Protein AF-A0A4R5J9M6-F1 (afdb_monomer)

Mean predicted aligned error: 8.35 Å

Foldseek 3Di:
DDDDPDPPPPPDLVVLVVVLVVLVVLLVVLVVVVVPDVVSVVVSVVSVVVSVVSVVVSVVVVVVD

Sequence (65 aa):
MSISPTKVEANDPTLLETISAGMQGVLALLETASERSEDCYAAHRLLAMLKTRLDEALQATCEAC

Nearest PDB structures (foldseek):
  5ofb-assembly1_B  TM=7.869E-01  e=5.936E+00  Homo sapiens
  6v1v-assembly1_B  TM=7.151E-01  e=5.540E+00  Bacillus thuringiensis
  7paj-assembly1_N  TM=5.743E-01  e=7.821E+00  Mycoplasmoides pneumoniae M129

pLDDT: mean 82.99, std 18.25, range [37.34, 97.75]

Solvent-accessible surface area (backbone atoms only — not comparable to full-atom values): 3865 Å² total; per-residue (Å²): 133,86,81,71,80,76,84,72,75,88,81,50,77,65,52,59,53,50,50,52,55,50,50,53,54,53,40,59,55,24,56,72,44,23,85,79,30,72,68,33,37,52,50,31,55,54,51,51,53,53,47,52,55,49,53,53,52,51,50,53,58,59,75,72,110

Structure (mmCIF, N/CA/C/O backbone):
data_AF-A0A4R5J9M6-F1
#
_entry.id   AF-A0A4R5J9M6-F1
#
loop_
_atom_site.group_PDB
_atom_site.id
_atom_site.type_symbol
_atom_site.label_atom_id
_atom_site.label_alt_id
_atom_site.label_comp_id
_atom_site.label_asym_id
_atom_site.label_entity_id
_atom_site.label_seq_id
_atom_site.pdbx_PDB_ins_code
_atom_site.Cart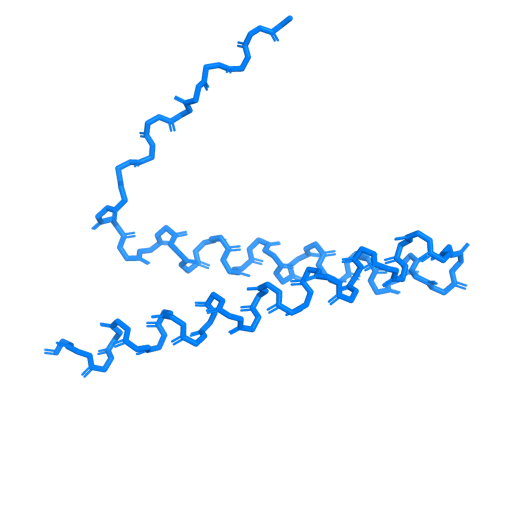n_x
_atom_site.Cartn_y
_atom_site.Cartn_z
_atom_site.occupancy
_atom_site.B_iso_or_equiv
_atom_site.auth_seq_id
_atom_site.auth_comp_id
_atom_site.auth_asym_id
_atom_site.auth_atom_id
_atom_site.pdbx_PDB_model_num
ATOM 1 N N . MET A 1 1 ? -24.963 1.662 -12.895 1.00 37.34 1 MET A N 1
ATOM 2 C CA . MET A 1 1 ? -23.870 2.584 -13.262 1.00 37.34 1 MET A CA 1
ATOM 3 C C . MET A 1 1 ? -22.786 1.740 -13.905 1.00 37.34 1 MET A C 1
ATOM 5 O O . MET A 1 1 ? -22.231 0.891 -13.222 1.00 37.34 1 MET A O 1
ATOM 9 N N . SER A 1 2 ? -22.579 1.868 -15.215 1.00 40.50 2 SER A N 1
ATOM 10 C CA . SER A 1 2 ? -21.555 1.099 -15.929 1.00 40.50 2 SER A CA 1
ATOM 11 C C . SER A 1 2 ? -20.224 1.820 -15.785 1.00 40.50 2 SER A C 1
ATOM 13 O O . SER A 1 2 ? -20.053 2.907 -16.330 1.00 40.50 2 SER A O 1
ATOM 15 N N . ILE A 1 3 ? -19.308 1.244 -15.011 1.00 50.94 3 ILE A N 1
ATOM 16 C CA . ILE A 1 3 ? -17.924 1.707 -14.964 1.00 50.94 3 ILE A CA 1
ATOM 17 C C . ILE A 1 3 ? -17.267 1.150 -16.224 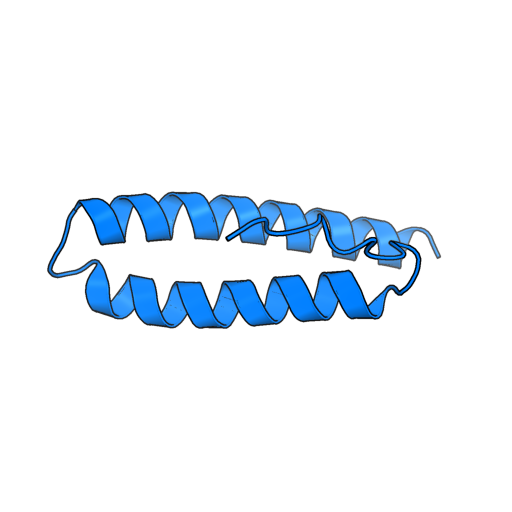1.00 50.94 3 ILE A C 1
ATOM 19 O O . ILE A 1 3 ? -16.955 -0.037 -16.298 1.00 50.94 3 ILE A O 1
ATOM 23 N N . SER A 1 4 ? -17.141 1.982 -17.254 1.00 43.81 4 SER A N 1
ATOM 24 C CA . SER A 1 4 ? -16.318 1.644 -18.412 1.00 43.81 4 SER A CA 1
ATOM 25 C C . SER A 1 4 ? -14.873 1.485 -17.934 1.00 43.81 4 SER A C 1
ATOM 27 O O . SER A 1 4 ? -14.412 2.342 -17.176 1.00 43.81 4 SER A O 1
ATOM 29 N N . PRO A 1 5 ? -14.146 0.428 -18.336 1.00 50.69 5 PRO A N 1
ATOM 30 C CA 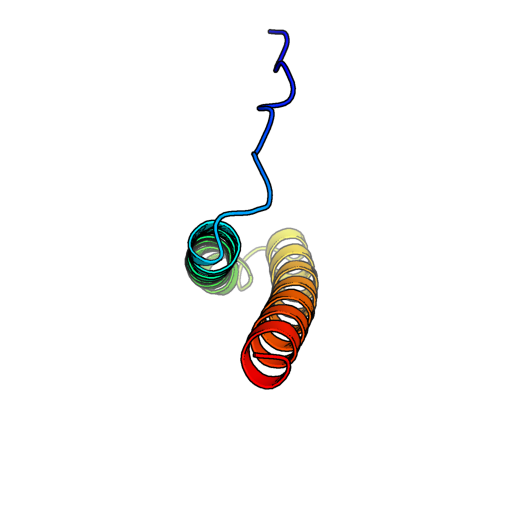. PRO A 1 5 ? -12.745 0.297 -17.979 1.00 50.69 5 PRO A CA 1
ATOM 31 C C . PRO A 1 5 ? -12.005 1.478 -18.600 1.00 50.69 5 PRO A C 1
ATOM 33 O O . PRO A 1 5 ? -11.982 1.638 -19.823 1.00 50.69 5 PRO A O 1
ATOM 36 N N . THR A 1 6 ? -11.454 2.346 -17.756 1.00 54.22 6 THR A N 1
ATOM 37 C CA . THR A 1 6 ? -10.573 3.420 -18.197 1.00 54.22 6 THR A CA 1
ATOM 38 C C . THR A 1 6 ? -9.446 2.754 -18.973 1.00 54.22 6 THR A C 1
ATOM 40 O O . THR A 1 6 ? -8.750 1.890 -18.440 1.00 54.22 6 THR A O 1
ATOM 43 N N . LYS A 1 7 ? -9.307 3.086 -20.258 1.00 49.38 7 LYS A N 1
ATOM 44 C CA . LYS A 1 7 ? -8.183 2.636 -21.074 1.00 49.38 7 LYS A CA 1
ATOM 45 C C . LYS A 1 7 ? -6.952 3.364 -20.547 1.00 49.38 7 LYS A C 1
ATOM 47 O O . LYS A 1 7 ? -6.645 4.469 -20.973 1.00 49.38 7 LYS A O 1
ATOM 52 N N . VAL A 1 8 ? -6.334 2.781 -19.532 1.00 55.31 8 VAL A N 1
ATOM 53 C CA . VAL A 1 8 ? -5.097 3.273 -18.951 1.00 55.31 8 VAL A CA 1
ATOM 54 C C . VAL A 1 8 ? -4.002 2.945 -19.962 1.00 55.31 8 VAL A C 1
ATOM 56 O O . VAL A 1 8 ? -3.665 1.778 -20.157 1.00 55.31 8 VAL A O 1
ATOM 59 N N . GLU A 1 9 ? -3.522 3.952 -20.693 1.00 52.28 9 GLU A N 1
ATOM 60 C CA . GLU A 1 9 ? -2.356 3.802 -21.563 1.00 52.28 9 GLU A CA 1
ATOM 61 C C . GLU A 1 9 ? -1.142 3.510 -20.674 1.00 52.28 9 GLU A C 1
ATOM 63 O O . GLU A 1 9 ? -0.537 4.400 -20.089 1.00 52.28 9 GLU A O 1
ATOM 68 N N . ALA A 1 10 ? -0.831 2.223 -20.523 1.00 53.34 10 ALA A N 1
ATOM 69 C CA . ALA A 1 10 ? 0.164 1.674 -19.603 1.00 53.34 10 ALA A CA 1
ATOM 70 C C . ALA A 1 10 ? 1.632 1.952 -20.005 1.00 53.34 10 ALA A C 1
ATOM 72 O O . ALA A 1 10 ? 2.505 1.147 -19.703 1.00 53.34 10 ALA A O 1
ATOM 73 N N . ASN A 1 11 ? 1.904 3.059 -20.704 1.00 54.19 11 ASN A N 1
ATOM 74 C CA . ASN A 1 11 ? 3.247 3.455 -21.146 1.00 54.19 11 ASN A CA 1
ATOM 75 C C . ASN A 1 11 ? 3.779 4.711 -20.441 1.00 54.19 11 ASN A C 1
ATOM 77 O O . ASN A 1 11 ? 4.863 5.175 -20.785 1.00 54.19 11 ASN A O 1
ATOM 81 N N . ASP A 1 12 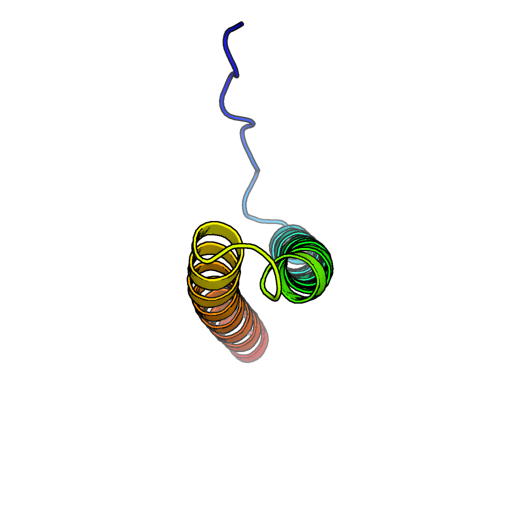? 3.046 5.263 -19.472 1.00 64.00 12 ASP A N 1
ATOM 82 C CA . ASP A 1 12 ? 3.557 6.352 -18.646 1.00 64.00 12 ASP A CA 1
ATOM 83 C C . ASP A 1 12 ? 4.200 5.771 -17.369 1.00 64.00 12 ASP A C 1
ATOM 85 O O . ASP A 1 12 ? 3.472 5.252 -16.517 1.00 64.00 12 ASP A O 1
ATOM 89 N N . PRO A 1 13 ? 5.537 5.813 -17.207 1.00 65.62 13 PRO A N 1
ATOM 90 C CA . PRO A 1 13 ? 6.206 5.306 -16.003 1.00 65.62 13 PRO A CA 1
ATOM 91 C C . PRO A 1 13 ? 5.691 5.982 -14.720 1.00 65.62 13 PRO A C 1
ATOM 93 O O . PRO A 1 13 ? 5.677 5.365 -13.654 1.00 65.62 13 PRO A O 1
ATOM 96 N N . THR A 1 14 ? 5.156 7.203 -14.827 1.00 78.88 14 THR A N 1
ATOM 97 C CA . THR A 1 14 ? 4.594 7.949 -13.691 1.00 78.88 14 THR A CA 1
ATOM 98 C C . THR A 1 14 ? 3.263 7.380 -13.189 1.00 78.88 14 THR A C 1
ATOM 100 O O . THR A 1 14 ? 2.847 7.635 -12.054 1.00 78.88 14 THR A O 1
ATOM 103 N N . LEU A 1 15 ? 2.580 6.563 -13.997 1.00 85.06 15 LEU A N 1
ATOM 104 C CA . LEU A 1 15 ? 1.319 5.936 -13.618 1.00 85.06 15 LEU A CA 1
ATOM 105 C C . LEU A 1 15 ? 1.521 4.897 -12.509 1.00 85.06 15 LEU A C 1
ATOM 107 O O . LEU A 1 15 ? 0.757 4.877 -11.543 1.00 85.06 15 LEU A O 1
ATOM 111 N N . LEU A 1 16 ? 2.530 4.031 -12.636 1.00 86.19 16 LEU A N 1
A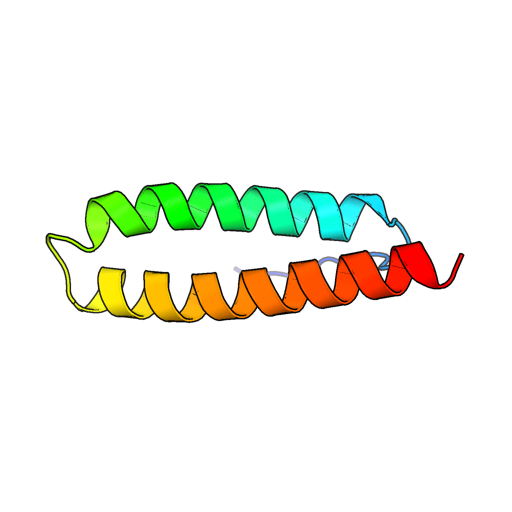TOM 112 C CA . LEU A 1 16 ? 2.814 3.005 -11.627 1.00 86.19 16 LEU A CA 1
ATOM 113 C C . LEU A 1 16 ? 3.312 3.639 -10.324 1.00 86.19 16 LEU A C 1
ATOM 115 O O . LEU A 1 16 ? 2.898 3.213 -9.247 1.00 86.19 16 LEU A O 1
ATOM 119 N N . GLU A 1 17 ? 4.106 4.707 -10.419 1.00 88.81 17 GLU A N 1
ATOM 120 C CA . GLU A 1 17 ? 4.489 5.538 -9.272 1.00 88.81 17 GLU A CA 1
ATOM 121 C C . GLU A 1 17 ? 3.262 6.138 -8.573 1.00 88.81 17 GLU A C 1
ATOM 123 O O . GLU A 1 17 ? 3.126 6.047 -7.352 1.00 88.81 17 GLU A O 1
ATOM 128 N N . THR A 1 18 ? 2.318 6.684 -9.346 1.00 91.69 18 THR A N 1
ATOM 129 C CA . THR A 1 18 ? 1.069 7.253 -8.819 1.00 91.69 18 THR A CA 1
ATOM 130 C C . THR A 1 18 ? 0.219 6.192 -8.120 1.00 91.69 18 THR A C 1
ATOM 132 O O . THR A 1 18 ? -0.303 6.431 -7.029 1.00 91.69 18 THR A O 1
ATOM 135 N N . ILE A 1 19 ? 0.098 4.998 -8.710 1.00 92.31 19 ILE A N 1
ATOM 136 C CA . ILE A 1 19 ? -0.616 3.870 -8.098 1.00 92.31 19 ILE A CA 1
ATOM 137 C C . ILE A 1 19 ? 0.082 3.448 -6.800 1.00 92.31 19 ILE A C 1
ATOM 139 O O . ILE A 1 19 ? -0.592 3.286 -5.782 1.00 92.31 19 ILE A O 1
ATOM 143 N N . SER A 1 20 ? 1.413 3.330 -6.798 1.00 93.62 20 SER A N 1
ATOM 144 C CA . SER A 1 20 ? 2.185 2.974 -5.603 1.00 93.62 20 SER A CA 1
ATOM 145 C C . SER A 1 20 ? 1.997 3.993 -4.472 1.00 93.62 20 SER A C 1
ATOM 147 O O . SER A 1 20 ? 1.737 3.608 -3.325 1.00 93.62 20 SER A O 1
ATOM 149 N N . ALA A 1 21 ? 2.029 5.291 -4.787 1.00 93.56 21 ALA A N 1
ATOM 150 C CA . ALA A 1 21 ? 1.758 6.358 -3.827 1.00 93.56 21 ALA A CA 1
ATOM 151 C C . ALA A 1 21 ? 0.315 6.303 -3.290 1.00 93.56 21 ALA A C 1
ATOM 153 O O . ALA A 1 21 ? 0.087 6.439 -2.086 1.00 93.56 21 ALA A O 1
ATOM 154 N N . GLY A 1 22 ? -0.666 6.035 -4.157 1.00 96.06 22 GLY A N 1
ATOM 155 C CA . GLY A 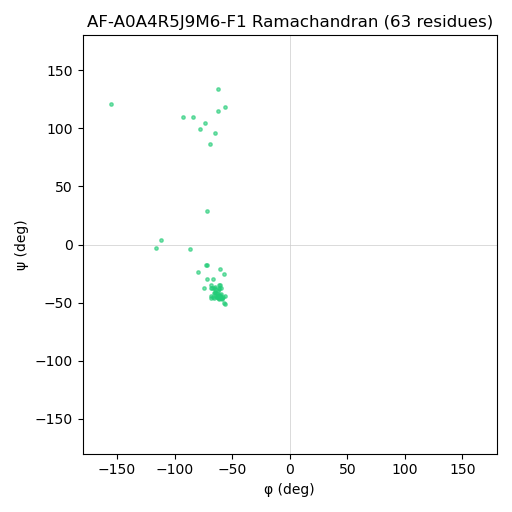1 22 ? -2.059 5.834 -3.754 1.00 96.06 22 GLY A CA 1
ATOM 156 C C . GLY A 1 22 ? -2.230 4.649 -2.798 1.00 96.06 22 GLY A C 1
ATOM 157 O O . GLY A 1 22 ? -2.890 4.774 -1.765 1.00 96.06 22 GLY A O 1
ATOM 158 N N . MET A 1 23 ? -1.581 3.517 -3.089 1.00 96.88 23 MET A N 1
ATOM 159 C CA . MET A 1 23 ? -1.584 2.338 -2.215 1.00 96.88 23 MET A CA 1
ATOM 160 C C . MET A 1 23 ? -0.958 2.636 -0.849 1.00 96.88 23 MET A C 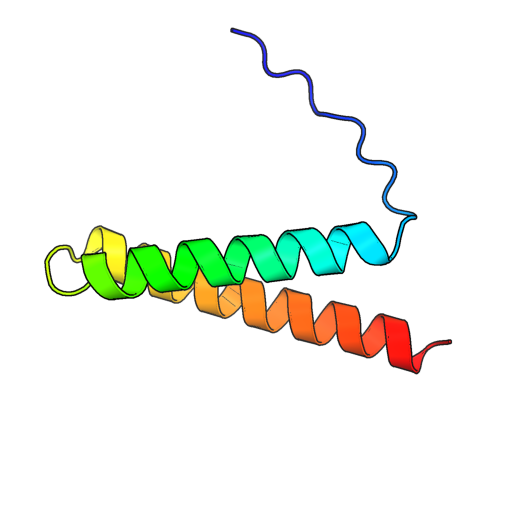1
ATOM 162 O O . MET A 1 23 ? -1.487 2.178 0.162 1.00 96.88 23 MET A O 1
ATOM 166 N N . GLN A 1 24 ? 0.111 3.439 -0.797 1.00 97.25 24 GLN A N 1
ATOM 167 C CA . GLN A 1 24 ? 0.707 3.887 0.466 1.00 97.25 24 GLN A CA 1
ATOM 168 C C . GLN A 1 24 ? -0.294 4.676 1.323 1.00 97.25 24 GLN A C 1
ATOM 170 O O . GLN A 1 24 ? -0.383 4.456 2.530 1.00 97.25 24 GLN A O 1
ATOM 175 N N . GLY A 1 25 ? -1.075 5.567 0.706 1.00 96.69 25 GLY A N 1
ATOM 176 C CA . GLY A 1 25 ? -2.113 6.325 1.407 1.00 96.69 25 GLY A CA 1
ATOM 177 C C . GLY A 1 25 ? -3.217 5.427 1.972 1.00 96.69 25 GLY A C 1
ATOM 178 O O . GLY A 1 25 ? -3.599 5.568 3.133 1.00 96.69 25 GLY A O 1
ATOM 179 N N . VAL A 1 26 ? -3.700 4.463 1.183 1.00 96.69 26 VAL A N 1
ATOM 180 C CA . VAL A 1 26 ? -4.720 3.503 1.642 1.00 96.69 26 VAL A CA 1
ATOM 181 C C . VAL A 1 26 ? -4.184 2.616 2.768 1.00 96.69 26 VAL A C 1
ATOM 183 O O . VAL A 1 26 ? -4.912 2.353 3.723 1.00 96.69 26 VAL A O 1
ATOM 186 N N . LEU A 1 27 ? -2.917 2.199 2.707 1.00 97.56 27 LEU A N 1
ATOM 187 C CA . LEU A 1 27 ? -2.279 1.450 3.790 1.00 97.56 27 LEU A CA 1
ATOM 188 C C . LEU A 1 27 ? -2.269 2.230 5.103 1.00 97.56 27 LEU A C 1
ATOM 190 O O . LEU A 1 27 ? -2.693 1.678 6.110 1.00 97.56 27 LEU A O 1
ATOM 194 N N . ALA A 1 28 ? -1.897 3.512 5.087 1.00 96.38 28 ALA A N 1
ATOM 195 C CA . ALA A 1 28 ? -1.907 4.344 6.294 1.00 96.38 28 ALA A CA 1
ATOM 196 C C . ALA A 1 28 ? -3.312 4.458 6.925 1.00 96.38 28 ALA A C 1
ATOM 198 O O . ALA A 1 28 ? -3.472 4.434 8.149 1.00 96.38 28 ALA A O 1
ATOM 199 N N . LEU A 1 29 ? -4.357 4.537 6.092 1.00 95.62 29 LEU A N 1
ATOM 200 C CA . LEU A 1 29 ? -5.744 4.536 6.567 1.00 95.62 29 LEU A CA 1
ATOM 201 C C . LEU A 1 29 ? -6.139 3.180 7.167 1.00 95.62 29 LEU A C 1
ATOM 203 O O . LEU A 1 29 ? -6.772 3.127 8.224 1.00 95.62 29 LEU A O 1
ATOM 207 N N . LEU A 1 30 ? -5.768 2.086 6.500 1.00 95.69 30 LEU A N 1
ATOM 208 C CA . LEU A 1 30 ? -6.073 0.733 6.953 1.00 95.69 30 LEU A CA 1
ATOM 209 C C . LEU A 1 30 ? -5.305 0.351 8.218 1.00 95.69 30 LEU A C 1
ATOM 211 O O . LEU A 1 30 ? -5.876 -0.335 9.055 1.00 95.69 30 LEU A O 1
ATOM 215 N N . GLU A 1 31 ? -4.066 0.810 8.389 1.00 94.56 31 GLU A N 1
ATOM 216 C CA . GLU A 1 31 ? -3.269 0.601 9.601 1.00 94.56 31 GLU A CA 1
ATOM 217 C C . GLU A 1 31 ? -4.027 1.124 10.825 1.00 94.56 31 GLU A C 1
ATOM 219 O O . GLU A 1 31 ? -4.310 0.365 11.752 1.00 94.56 31 GLU A O 1
ATOM 224 N N . THR A 1 32 ? -4.504 2.369 10.750 1.00 92.56 32 THR A N 1
ATOM 225 C CA . THR A 1 32 ? -5.310 2.995 11.811 1.00 92.56 32 THR A CA 1
ATOM 226 C C . THR A 1 32 ? -6.631 2.248 12.056 1.00 92.56 32 THR A C 1
ATOM 228 O O . THR A 1 32 ? -7.099 2.138 13.188 1.00 92.56 32 THR A O 1
ATOM 231 N N . ALA A 1 33 ? -7.267 1.730 11.001 1.00 92.62 33 ALA A N 1
ATOM 232 C CA . ALA A 1 33 ? -8.537 1.010 11.115 1.00 92.62 33 ALA A CA 1
ATOM 233 C C . ALA A 1 33 ? -8.378 -0.453 11.581 1.00 92.62 33 ALA A C 1
ATOM 235 O O . ALA A 1 33 ? -9.322 -1.030 12.128 1.00 92.62 33 ALA A O 1
ATOM 236 N N . SER A 1 34 ? -7.204 -1.054 11.373 1.00 90.69 34 SER A N 1
ATOM 237 C CA . SER A 1 34 ? -6.934 -2.476 11.622 1.00 90.69 34 SER A CA 1
ATOM 238 C C . SER A 1 34 ? -6.995 -2.862 13.095 1.00 90.69 34 SER A C 1
ATOM 240 O O . SER A 1 34 ? -7.423 -3.966 13.417 1.00 90.69 34 SER A O 1
ATOM 242 N N . GLU A 1 35 ? -6.676 -1.933 13.999 1.00 91.00 35 GLU A N 1
ATOM 243 C CA . GLU A 1 35 ? -6.769 -2.138 15.450 1.00 91.00 35 GLU A CA 1
ATOM 244 C C . GLU A 1 35 ? -8.199 -2.445 15.918 1.00 91.00 35 GLU A C 1
ATOM 246 O O . GLU A 1 35 ? -8.414 -2.983 17.003 1.00 91.00 35 GLU A O 1
ATOM 251 N N . ARG A 1 36 ? -9.195 -2.075 15.106 1.00 92.88 36 ARG A N 1
ATOM 252 C CA . ARG A 1 36 ? -10.617 -2.127 15.454 1.00 92.88 36 ARG A CA 1
ATOM 253 C C . ARG A 1 36 ? -11.424 -3.091 14.589 1.00 92.88 36 ARG A C 1
ATOM 255 O O . ARG A 1 36 ? -12.629 -3.213 14.806 1.00 92.88 36 ARG A O 1
ATOM 262 N N . SER A 1 37 ? -10.803 -3.718 13.593 1.00 95.31 37 SER A N 1
ATOM 263 C CA . SER A 1 37 ? -11.486 -4.575 12.625 1.00 95.31 37 SER A CA 1
ATOM 264 C C . SER A 1 37 ? -10.527 -5.591 12.013 1.00 95.31 37 SER A C 1
ATOM 266 O O . SER A 1 37 ? -9.558 -5.223 11.344 1.00 95.31 37 SER A O 1
ATOM 268 N N . GLU A 1 38 ? -10.844 -6.876 12.185 1.00 95.12 38 GLU A N 1
ATOM 269 C CA . GLU A 1 38 ? -10.108 -7.981 11.560 1.00 95.12 38 GLU A CA 1
ATOM 270 C C . GLU A 1 38 ? -10.149 -7.901 10.028 1.00 95.12 38 GLU A C 1
ATOM 272 O O . GLU A 1 38 ? -9.145 -8.179 9.373 1.00 95.12 38 GLU A O 1
ATOM 277 N N . ASP A 1 39 ? -11.257 -7.429 9.449 1.00 95.88 39 ASP A N 1
ATOM 278 C CA . ASP A 1 39 ? -11.372 -7.218 8.003 1.00 95.88 39 ASP A CA 1
ATOM 279 C C . ASP A 1 39 ? -10.408 -6.126 7.522 1.00 95.88 39 ASP A C 1
ATOM 281 O O . ASP A 1 39 ? -9.752 -6.273 6.488 1.00 95.88 39 ASP A O 1
ATOM 285 N N . CYS A 1 40 ? -10.269 -5.036 8.288 1.00 94.94 40 CYS A N 1
ATOM 286 C CA . CYS A 1 40 ? -9.305 -3.979 7.979 1.00 94.94 40 CYS A CA 1
ATOM 287 C C . CYS A 1 40 ? -7.864 -4.472 8.138 1.00 94.94 40 CYS A C 1
ATOM 289 O O . CYS A 1 40 ? -7.018 -4.135 7.312 1.00 94.94 40 CYS A O 1
ATOM 291 N N . TYR A 1 41 ? -7.588 -5.308 9.142 1.00 95.06 41 TYR A N 1
ATOM 292 C CA . TYR A 1 41 ? -6.289 -5.962 9.298 1.00 95.06 41 TYR A CA 1
ATOM 293 C C . TYR A 1 41 ? -5.959 -6.879 8.112 1.00 95.06 41 TYR A C 1
ATOM 295 O O . TYR A 1 41 ? -4.863 -6.801 7.550 1.00 95.06 41 TYR A O 1
ATOM 303 N N . ALA A 1 42 ? -6.910 -7.712 7.682 1.00 96.62 42 ALA A N 1
ATOM 304 C CA . ALA A 1 42 ? -6.744 -8.592 6.531 1.00 96.62 42 ALA A CA 1
ATOM 305 C C . ALA A 1 42 ? -6.521 -7.790 5.238 1.00 96.62 42 ALA A C 1
ATOM 307 O O . ALA A 1 42 ? -5.587 -8.078 4.484 1.00 96.62 42 ALA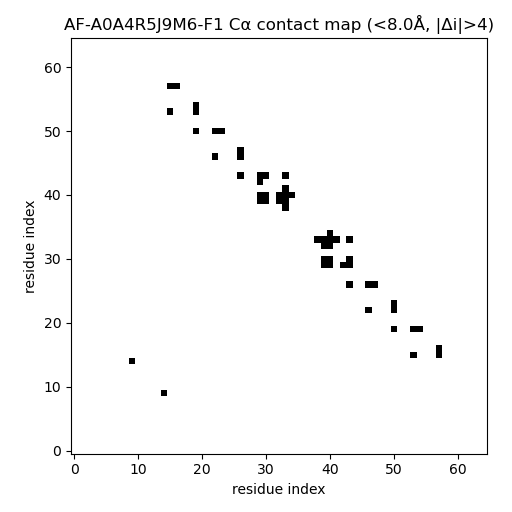 A O 1
ATOM 308 N N . ALA A 1 43 ? -7.317 -6.739 5.012 1.00 96.56 43 ALA A N 1
ATOM 309 C CA . ALA A 1 43 ? -7.158 -5.837 3.875 1.00 96.56 43 ALA A CA 1
ATOM 310 C C . ALA A 1 43 ? -5.797 -5.126 3.893 1.00 96.56 43 ALA A C 1
ATOM 312 O O . ALA A 1 43 ? -5.121 -5.090 2.865 1.00 96.56 43 ALA A O 1
ATOM 313 N N . HIS A 1 44 ? -5.359 -4.625 5.055 1.00 97.31 44 HIS A N 1
ATOM 314 C CA . HIS A 1 44 ? -4.042 -4.010 5.232 1.00 97.31 44 HIS A CA 1
ATOM 315 C C . HIS A 1 44 ? -2.929 -4.982 4.828 1.00 97.31 44 HIS A C 1
ATOM 317 O O . HIS A 1 44 ? -2.070 -4.656 4.011 1.00 97.31 44 HIS A O 1
ATOM 323 N N . ARG A 1 45 ? -2.977 -6.214 5.348 1.00 96.50 45 ARG A N 1
ATOM 324 C CA . ARG A 1 45 ? -1.999 -7.270 5.051 1.00 96.50 45 ARG A CA 1
ATOM 325 C C . ARG A 1 45 ? -1.917 -7.600 3.563 1.00 96.50 45 ARG A C 1
ATOM 327 O O . ARG A 1 45 ? -0.813 -7.711 3.029 1.00 96.50 45 ARG A O 1
ATOM 334 N N . LEU A 1 46 ? -3.064 -7.778 2.910 1.00 97.38 46 LEU A N 1
ATOM 335 C CA . LEU A 1 46 ? -3.125 -8.096 1.484 1.00 97.38 46 LEU A CA 1
ATOM 336 C C . LEU A 1 46 ? -2.607 -6.933 0.637 1.00 97.38 46 LEU A C 1
ATOM 338 O O . LEU A 1 46 ? -1.784 -7.138 -0.254 1.00 97.38 46 LEU A O 1
ATOM 342 N N . LEU A 1 47 ? -3.037 -5.708 0.943 1.00 97.25 47 LEU A N 1
ATOM 343 C CA . LEU A 1 47 ? -2.618 -4.526 0.202 1.00 97.25 47 LEU A CA 1
ATOM 344 C C . LEU A 1 47 ? -1.120 -4.248 0.365 1.00 97.25 47 LEU A C 1
ATOM 346 O O . LEU A 1 47 ? -0.466 -3.885 -0.610 1.00 97.25 47 LEU A O 1
ATOM 350 N N . ALA A 1 48 ? -0.562 -4.477 1.557 1.00 97.38 48 ALA A N 1
ATOM 351 C CA . ALA A 1 48 ? 0.863 -4.301 1.821 1.00 97.38 48 ALA A CA 1
ATOM 352 C C . ALA A 1 48 ? 1.692 -5.248 0.950 1.00 97.38 48 ALA A C 1
ATOM 354 O O . ALA A 1 48 ? 2.653 -4.825 0.313 1.00 97.38 48 ALA A O 1
ATOM 355 N N . MET A 1 49 ? 1.264 -6.510 0.847 1.00 97.75 49 MET A N 1
ATOM 356 C CA . MET A 1 49 ? 1.903 -7.493 -0.026 1.00 97.75 49 MET A CA 1
ATOM 357 C C . MET A 1 49 ? 1.850 -7.068 -1.498 1.00 97.75 49 MET A C 1
ATOM 359 O O . MET A 1 49 ? 2.862 -7.141 -2.192 1.00 97.75 49 MET A O 1
ATOM 363 N N . LEU A 1 50 ? 0.690 -6.607 -1.975 1.00 96.56 50 LEU A N 1
ATOM 364 C CA . LEU A 1 50 ? 0.540 -6.128 -3.351 1.00 96.56 50 LEU A CA 1
ATOM 365 C C . LEU A 1 50 ? 1.420 -4.907 -3.629 1.00 96.56 50 LEU A C 1
ATOM 367 O O . LEU A 1 50 ? 2.033 -4.838 -4.691 1.00 96.56 50 LEU A O 1
ATOM 371 N N . LYS A 1 51 ? 1.520 -3.974 -2.676 1.00 95.62 51 LYS A N 1
ATOM 372 C CA . LYS A 1 51 ? 2.387 -2.802 -2.807 1.00 95.62 51 LYS A CA 1
ATOM 373 C C . LYS A 1 51 ? 3.853 -3.211 -2.923 1.00 95.62 51 LYS A C 1
ATOM 375 O O . LYS A 1 51 ? 4.522 -2.733 -3.828 1.00 95.62 51 LYS A O 1
ATOM 380 N N . THR A 1 52 ? 4.330 -4.133 -2.084 1.00 96.19 52 THR A N 1
ATOM 381 C CA . THR A 1 52 ? 5.706 -4.645 -2.192 1.00 96.19 52 THR A CA 1
ATOM 382 C C . THR A 1 52 ? 5.980 -5.225 -3.578 1.00 96.19 52 THR A C 1
ATOM 384 O O . THR A 1 52 ? 7.000 -4.905 -4.175 1.00 96.19 52 THR A O 1
ATOM 387 N N . ARG A 1 53 ? 5.052 -6.016 -4.136 1.00 95.06 53 ARG A N 1
ATOM 388 C CA . ARG A 1 53 ? 5.207 -6.562 -5.497 1.00 95.06 53 ARG A CA 1
ATOM 389 C C . ARG A 1 53 ? 5.214 -5.486 -6.579 1.00 95.06 53 ARG A C 1
ATOM 391 O O . ARG A 1 53 ? 5.944 -5.620 -7.555 1.00 95.06 53 ARG A O 1
ATOM 398 N N . LEU A 1 54 ? 4.408 -4.439 -6.417 1.00 92.75 54 LEU A N 1
ATOM 399 C CA . LEU A 1 54 ? 4.399 -3.303 -7.334 1.00 92.75 54 LEU A CA 1
ATOM 400 C C . LEU A 1 54 ? 5.720 -2.527 -7.273 1.00 92.75 54 LEU A C 1
ATOM 402 O O . LEU A 1 54 ? 6.274 -2.210 -8.320 1.00 92.75 54 LEU A O 1
ATOM 406 N N . ASP A 1 55 ? 6.235 -2.259 -6.074 1.00 93.00 55 ASP A N 1
ATOM 407 C CA . ASP A 1 55 ? 7.499 -1.542 -5.883 1.00 93.00 55 ASP A CA 1
ATOM 408 C C . ASP A 1 55 ? 8.687 -2.347 -6.439 1.00 93.00 55 ASP A C 1
ATOM 410 O O . ASP A 1 55 ? 9.532 -1.788 -7.133 1.00 93.00 55 ASP A O 1
ATOM 414 N N . GLU A 1 56 ? 8.713 -3.668 -6.215 1.00 92.50 56 GLU A N 1
ATOM 415 C CA . GLU A 1 56 ? 9.695 -4.583 -6.820 1.00 92.50 56 GLU A CA 1
ATOM 416 C C . GLU A 1 56 ? 9.647 -4.529 -8.357 1.00 92.50 56 GLU A C 1
ATOM 418 O O . GLU A 1 56 ? 10.686 -4.444 -9.012 1.00 92.50 56 GLU A O 1
ATOM 423 N N . ALA A 1 57 ? 8.445 -4.554 -8.944 1.00 89.00 57 ALA A N 1
ATOM 424 C CA . ALA A 1 57 ? 8.273 -4.473 -10.393 1.00 89.00 57 ALA A CA 1
ATOM 425 C C . ALA A 1 57 ? 8.719 -3.113 -10.950 1.00 89.00 57 ALA A C 1
ATOM 427 O O . ALA A 1 57 ? 9.386 -3.066 -11.982 1.00 89.00 57 ALA A O 1
ATOM 428 N N . LEU A 1 58 ? 8.392 -2.022 -10.252 1.00 87.19 58 LEU A N 1
ATOM 429 C CA . LEU A 1 58 ? 8.787 -0.670 -10.632 1.00 87.19 58 LEU A CA 1
ATOM 430 C C . LEU A 1 58 ? 10.313 -0.507 -10.591 1.00 87.19 58 LEU A C 1
ATOM 432 O O . LEU A 1 58 ? 10.912 0.008 -11.536 1.00 87.19 58 LEU A O 1
ATOM 436 N N . GLN A 1 59 ? 10.958 -1.017 -9.541 1.00 86.94 59 GLN A N 1
ATOM 437 C CA . GLN A 1 59 ? 12.413 -1.008 -9.435 1.00 86.94 59 GLN A CA 1
ATOM 438 C C . GLN A 1 59 ? 13.068 -1.813 -10.566 1.00 86.94 59 GLN A C 1
ATOM 440 O O . GLN A 1 59 ? 13.988 -1.314 -11.213 1.00 86.94 59 GLN A O 1
ATOM 445 N N . ALA A 1 60 ? 12.554 -3.008 -10.873 1.00 85.75 60 ALA A N 1
ATOM 446 C CA . ALA A 1 60 ? 13.061 -3.825 -11.975 1.00 85.75 60 ALA A CA 1
ATOM 447 C C . ALA A 1 60 ? 12.921 -3.128 -13.343 1.00 85.75 60 ALA A C 1
ATOM 449 O O . ALA A 1 60 ? 13.795 -3.268 -14.197 1.00 85.75 60 ALA A O 1
ATOM 450 N N . THR A 1 61 ? 11.852 -2.351 -13.559 1.00 78.25 61 THR A N 1
ATOM 451 C CA . THR A 1 61 ? 11.694 -1.557 -14.790 1.00 78.25 61 THR A CA 1
ATOM 452 C C . THR A 1 61 ? 12.644 -0.362 -14.867 1.00 78.25 61 THR A C 1
ATOM 454 O O . THR A 1 61 ? 13.058 0.003 -15.965 1.00 78.25 61 THR A O 1
ATOM 457 N N . CYS A 1 62 ? 13.035 0.214 -13.727 1.00 69.19 62 CYS A N 1
ATOM 458 C CA . CYS A 1 62 ? 14.030 1.286 -13.673 1.00 69.19 62 CYS A CA 1
ATOM 459 C C . CYS A 1 62 ? 15.457 0.768 -13.907 1.00 69.19 62 CYS A C 1
ATOM 461 O O . CYS A 1 62 ? 16.237 1.437 -14.573 1.00 69.19 62 CYS A O 1
ATOM 463 N N . GLU A 1 63 ? 15.799 -0.420 -13.395 1.00 68.69 63 GLU A N 1
ATOM 464 C CA . GLU A 1 63 ? 17.120 -1.051 -13.583 1.00 68.69 63 GLU A CA 1
ATOM 465 C C . GLU A 1 63 ? 17.343 -1.593 -15.008 1.00 68.69 63 GLU A C 1
ATOM 467 O O . GLU A 1 63 ? 18.480 -1.842 -15.405 1.00 68.69 63 GLU A O 1
ATOM 472 N N . ALA A 1 64 ? 16.270 -1.783 -15.781 1.00 61.19 64 ALA A N 1
ATOM 473 C CA . ALA A 1 64 ? 16.323 -2.246 -17.168 1.00 61.19 64 ALA A CA 1
ATOM 474 C C . ALA A 1 64 ? 16.511 -1.119 -18.213 1.00 61.19 64 ALA A C 1
ATOM 476 O O . ALA A 1 64 ? 16.608 -1.432 -19.404 1.00 61.19 64 ALA A O 1
ATOM 477 N N . CYS A 1 65 ? 16.537 0.154 -17.792 1.00 48.28 65 CYS A N 1
ATOM 478 C CA . CYS A 1 65 ? 16.803 1.333 -18.633 1.00 48.28 65 CYS A CA 1
ATOM 479 C C . CYS A 1 65 ? 18.292 1.713 -18.635 1.00 48.28 65 CYS A C 1
ATOM 481 O O . CYS A 1 65 ? 18.771 2.157 -19.704 1.00 48.28 65 CYS A O 1
#

Secondary structure (DSSP, 8-state):
---------TT-HHHHHHHHHHHHHHHHHHHHHHTT-HH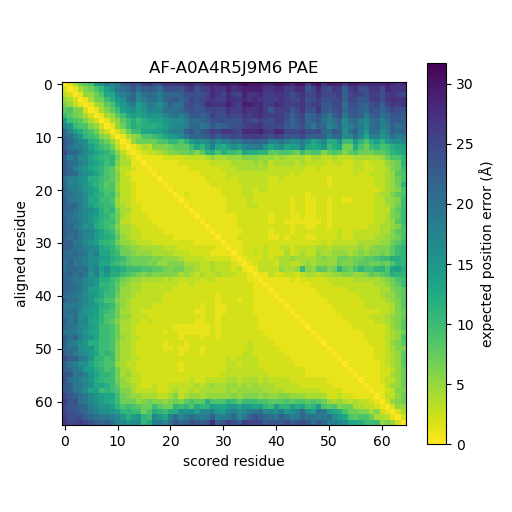HHHHHHHHHHHHHHHHHHHHHHHHT-

Radius of gyration: 14.52 Å; Cα contacts (8 Å, |Δi|>4): 28; chains: 1; bounding box: 41×16×37 Å